Protein AF-A0A970XP21-F1 (afdb_monomer_lite)

pLDDT: mean 94.21, std 6.92, range [54.22, 98.44]

Secondary structure (DSSP, 8-state):
-----EEEEEEEEEEEEE-HHHHHHHHHHHHHHTT--GGGHHHHHHH----EEEEEEEEEEEEEE---

Foldseek 3Di:
DDDDWDKDKDFDFDKDWQDDVRQLVQQLVVCVVVVHDSVCSVVVNVVVPDIDIDGDGPDMDIDGDDDD

Radius of gyration: 16.85 Å; chains: 1; bounding box: 39×22×45 Å

Sequence (68 aa):
MITAEYESVIGFGLAEIAEGEEMIHGLRLLLSHANYSESAAKACAAAGMTRVYKATLQSVTGKRRIVH

Structure (mmCIF, N/CA/C/O backbone):
data_AF-A0A970XP21-F1
#
_entry.id   AF-A0A970XP21-F1
#
loop_
_atom_site.group_PDB
_atom_site.id
_atom_site.type_symbol
_atom_site.label_atom_id
_atom_site.label_alt_id
_atom_site.label_comp_id
_atom_site.label_asym_id
_atom_site.label_entity_id
_atom_site.label_seq_id
_atom_site.pdbx_PDB_ins_code
_atom_site.Cartn_x
_atom_site.Cartn_y
_atom_site.Cartn_z
_atom_site.occupancy
_atom_site.B_iso_or_equiv
_atom_site.auth_seq_id
_atom_site.auth_comp_id
_atom_site.auth_asym_id
_atom_site.auth_atom_id
_atom_site.pdbx_PDB_model_num
ATOM 1 N N . MET A 1 1 ? 22.564 9.075 -26.991 1.00 54.22 1 MET A N 1
ATOM 2 C CA . MET A 1 1 ? 21.370 9.128 -26.118 1.00 54.22 1 MET A CA 1
ATOM 3 C C . MET A 1 1 ? 21.741 8.456 -24.806 1.00 54.22 1 MET A C 1
ATOM 5 O O . MET A 1 1 ? 22.105 7.290 -24.844 1.00 54.22 1 MET A O 1
ATOM 9 N N . ILE A 1 2 ? 21.737 9.183 -23.686 1.00 75.75 2 ILE A N 1
ATOM 10 C CA . ILE A 1 2 ? 21.997 8.608 -22.357 1.00 75.75 2 ILE A CA 1
ATOM 11 C C . ILE A 1 2 ? 20.632 8.290 -21.748 1.00 75.75 2 ILE A C 1
ATOM 13 O O . ILE A 1 2 ? 19.803 9.184 -21.601 1.00 75.75 2 ILE A O 1
ATOM 17 N N . THR A 1 3 ? 20.368 7.019 -21.463 1.00 86.31 3 THR A N 1
ATOM 18 C CA . THR A 1 3 ? 19.144 6.566 -20.788 1.00 86.31 3 THR A CA 1
ATOM 19 C C . THR A 1 3 ? 19.484 6.088 -19.378 1.00 86.31 3 THR A C 1
ATOM 21 O O . THR A 1 3 ? 20.584 5.581 -19.150 1.00 86.31 3 THR A O 1
ATOM 24 N N . ALA A 1 4 ? 18.551 6.247 -18.435 1.00 91.88 4 ALA A N 1
ATOM 25 C CA . ALA A 1 4 ? 18.753 5.899 -17.029 1.00 91.88 4 ALA A CA 1
ATOM 26 C C . ALA A 1 4 ? 18.758 4.382 -16.787 1.00 91.88 4 ALA A C 1
ATOM 28 O O . ALA A 1 4 ? 18.097 3.614 -17.501 1.00 91.88 4 ALA A O 1
ATOM 29 N N . GLU A 1 5 ? 19.500 3.961 -15.770 1.00 94.62 5 GLU A N 1
ATOM 30 C CA . GLU A 1 5 ? 19.334 2.648 -15.156 1.00 94.62 5 GLU A CA 1
ATOM 31 C C . GLU A 1 5 ? 18.086 2.654 -14.282 1.00 94.62 5 GLU A C 1
ATOM 33 O O . GLU A 1 5 ? 17.768 3.661 -13.647 1.00 94.62 5 GLU A O 1
ATOM 38 N N . TYR A 1 6 ? 17.348 1.552 -14.287 1.00 94.06 6 TYR A N 1
ATOM 39 C CA . TYR A 1 6 ? 16.153 1.430 -13.468 1.00 94.06 6 TYR A CA 1
ATOM 40 C C . TYR A 1 6 ? 15.805 -0.027 -13.205 1.00 94.06 6 TYR A C 1
ATOM 42 O O . TYR A 1 6 ? 16.085 -0.929 -13.999 1.00 94.06 6 TYR A O 1
ATOM 50 N N . GLU A 1 7 ? 15.085 -0.217 -12.113 1.00 96.75 7 GLU A N 1
ATOM 51 C CA . GLU A 1 7 ? 14.324 -1.414 -11.816 1.00 96.75 7 GLU A CA 1
ATOM 52 C C . GLU A 1 7 ? 12.923 -0.959 -11.413 1.00 96.75 7 GLU A C 1
ATOM 54 O O . GLU A 1 7 ? 12.767 -0.058 -10.590 1.00 96.75 7 GLU A O 1
ATOM 59 N N . SER A 1 8 ? 11.901 -1.494 -12.073 1.00 96.62 8 SER A N 1
ATOM 60 C CA . SER A 1 8 ? 10.516 -1.074 -11.883 1.00 96.62 8 SER A CA 1
ATOM 61 C C . SER A 1 8 ? 9.596 -2.281 -11.866 1.00 96.62 8 SER A C 1
ATOM 63 O O . SER A 1 8 ? 9.776 -3.225 -12.639 1.00 96.62 8 SER A O 1
ATOM 65 N N . VAL A 1 9 ? 8.600 -2.219 -10.987 1.00 97.94 9 VAL A N 1
ATOM 66 C CA . VAL A 1 9 ? 7.561 -3.227 -10.810 1.00 97.94 9 VAL A CA 1
ATOM 67 C C . VAL A 1 9 ? 6.207 -2.522 -10.821 1.00 97.94 9 VAL A C 1
ATOM 69 O O . VAL A 1 9 ? 6.042 -1.489 -10.175 1.00 97.94 9 VAL A O 1
ATOM 72 N N . ILE A 1 10 ? 5.244 -3.076 -11.556 1.00 98.06 10 ILE A N 1
ATOM 73 C CA . ILE A 1 10 ? 3.863 -2.589 -11.633 1.00 98.06 10 ILE A CA 1
ATOM 74 C C . ILE A 1 10 ? 2.938 -3.728 -11.207 1.00 98.06 10 ILE A C 1
ATOM 76 O O . ILE A 1 10 ? 2.930 -4.789 -11.828 1.00 98.06 10 ILE A O 1
ATOM 80 N N . GLY A 1 11 ? 2.161 -3.508 -10.148 1.00 97.81 11 GLY A N 1
ATOM 81 C CA . GLY A 1 11 ? 1.120 -4.431 -9.696 1.00 97.81 11 GLY A CA 1
ATOM 82 C C . GLY A 1 11 ? -0.264 -4.002 -10.182 1.00 97.81 11 GLY A C 1
ATOM 83 O O . GLY A 1 11 ? -0.592 -2.818 -10.137 1.00 97.81 11 GLY A O 1
ATOM 84 N N . PHE A 1 12 ? -1.084 -4.963 -10.605 1.00 98.44 12 PHE A N 1
ATOM 85 C CA . PHE A 1 12 ? -2.483 -4.759 -10.987 1.00 98.44 12 PHE A CA 1
ATOM 86 C C . PHE A 1 12 ? -3.389 -5.526 -10.032 1.00 98.44 12 PHE A C 1
ATOM 88 O O . PHE A 1 12 ? -3.115 -6.682 -9.705 1.00 98.44 12 PHE A O 1
ATOM 95 N N . GLY A 1 13 ? -4.478 -4.904 -9.593 1.00 97.94 13 GLY A N 1
ATOM 96 C CA . GLY A 1 13 ? -5.414 -5.534 -8.674 1.00 97.94 13 GLY A CA 1
ATOM 97 C C . GLY A 1 13 ? -6.420 -4.551 -8.096 1.00 97.94 13 GLY A C 1
ATOM 98 O O . GLY A 1 13 ? -6.693 -3.509 -8.692 1.00 97.94 13 GLY A O 1
ATOM 99 N N . LEU A 1 14 ? -6.968 -4.897 -6.933 1.00 98.31 14 LEU A N 1
ATOM 100 C CA . LEU A 1 14 ? -7.991 -4.111 -6.246 1.00 98.31 14 LEU A CA 1
ATOM 101 C C . LEU A 1 14 ? -7.404 -3.412 -5.023 1.00 98.31 14 LEU A C 1
ATOM 103 O O . LEU A 1 14 ? -6.564 -3.976 -4.321 1.00 98.31 14 LEU A O 1
ATOM 107 N N . ALA A 1 15 ? -7.872 -2.192 -4.775 1.00 97.75 15 ALA A N 1
ATOM 108 C CA . ALA A 1 15 ? -7.567 -1.429 -3.576 1.00 97.75 15 ALA A CA 1
ATOM 109 C C . ALA A 1 15 ? -8.862 -1.173 -2.808 1.00 97.75 15 ALA A C 1
ATOM 111 O O . ALA A 1 15 ? -9.816 -0.616 -3.351 1.00 97.75 15 ALA A O 1
ATOM 112 N N . GLU A 1 16 ? -8.879 -1.563 -1.542 1.00 98.00 16 GLU A N 1
ATOM 113 C CA . GLU A 1 16 ? -10.050 -1.468 -0.672 1.00 98.00 16 GLU A CA 1
ATOM 114 C C . GLU A 1 16 ? -9.679 -0.707 0.598 1.00 98.00 16 GLU A C 1
ATOM 116 O O . GLU A 1 16 ? -8.522 -0.737 1.027 1.00 98.00 16 GLU A O 1
ATOM 121 N N . ILE A 1 17 ? -10.641 0.000 1.193 1.00 97.88 17 ILE A N 1
ATOM 122 C CA . ILE A 1 17 ? -10.416 0.696 2.463 1.00 97.88 17 ILE A CA 1
ATOM 123 C C . ILE A 1 17 ? -10.214 -0.362 3.550 1.00 97.88 17 ILE A C 1
ATOM 125 O O . ILE A 1 17 ? -11.054 -1.238 3.730 1.00 97.88 17 ILE A O 1
ATOM 129 N N . ALA A 1 18 ? -9.096 -0.272 4.266 1.00 97.69 18 ALA A N 1
ATOM 130 C CA . ALA A 1 18 ? -8.842 -1.089 5.441 1.00 97.69 18 ALA A CA 1
ATOM 131 C C . ALA A 1 18 ? -9.485 -0.425 6.664 1.00 97.69 18 ALA A C 1
ATOM 133 O O . ALA A 1 18 ? -9.271 0.764 6.914 1.00 97.69 18 ALA A O 1
ATOM 134 N N . GLU A 1 19 ? -10.237 -1.200 7.442 1.00 95.56 19 GLU A N 1
ATOM 135 C CA . GLU A 1 19 ? -10.950 -0.731 8.634 1.00 95.56 19 GLU A CA 1
ATOM 136 C C . GLU A 1 19 ? -10.545 -1.529 9.880 1.00 95.56 19 GLU A C 1
ATOM 138 O O . GLU A 1 19 ? -10.002 -2.633 9.790 1.00 95.56 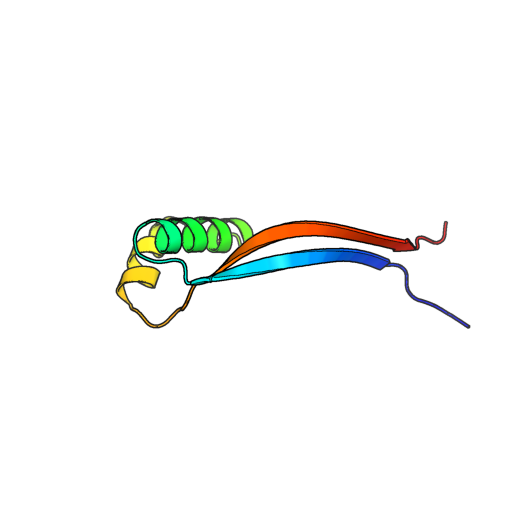19 GLU A O 1
ATOM 143 N N . GLY A 1 20 ? -10.786 -0.953 11.061 1.00 95.19 20 GLY A N 1
ATOM 144 C CA . GLY A 1 20 ? -10.544 -1.607 12.348 1.00 95.19 20 GLY A CA 1
ATOM 145 C C . GLY A 1 20 ? -9.127 -2.175 12.482 1.00 95.19 20 GLY A C 1
ATOM 146 O O . GLY A 1 20 ? -8.133 -1.462 12.334 1.00 95.19 20 GLY A O 1
ATOM 147 N N . GLU A 1 21 ? -9.030 -3.475 12.756 1.00 96.25 21 GLU A N 1
ATOM 148 C CA . GLU A 1 21 ? -7.743 -4.158 12.926 1.00 96.25 21 GLU A CA 1
ATOM 149 C C . GLU A 1 21 ? -6.916 -4.228 11.632 1.00 96.25 21 GLU A C 1
ATOM 151 O O . GLU A 1 21 ? -5.688 -4.156 11.704 1.00 96.25 21 GLU A O 1
ATOM 156 N N . GLU A 1 22 ? -7.540 -4.288 10.445 1.00 96.69 22 GLU A N 1
ATOM 157 C CA . GLU A 1 22 ? -6.792 -4.257 9.177 1.00 96.69 22 GLU A CA 1
ATOM 158 C C . GLU A 1 22 ? -6.102 -2.901 8.975 1.00 96.69 22 GLU A C 1
ATOM 160 O O . GLU A 1 22 ? -4.953 -2.845 8.532 1.00 96.69 22 GLU A O 1
ATOM 165 N N . MET A 1 23 ? -6.762 -1.806 9.367 1.00 97.31 23 MET A N 1
ATOM 166 C CA . MET A 1 23 ? -6.172 -0.466 9.344 1.00 97.31 23 MET A CA 1
ATOM 167 C C . MET A 1 23 ? -4.956 -0.375 10.275 1.00 97.31 23 MET A C 1
ATOM 169 O O . MET A 1 23 ? -3.900 0.118 9.874 1.00 97.31 23 MET A O 1
ATOM 173 N N . ILE A 1 24 ? -5.090 -0.862 11.515 1.00 97.25 24 ILE A N 1
ATOM 174 C CA . ILE A 1 24 ? -4.007 -0.846 12.512 1.00 97.25 24 ILE A CA 1
ATOM 175 C C . ILE A 1 24 ? -2.832 -1.701 12.032 1.00 97.25 24 ILE A C 1
ATOM 177 O O . ILE A 1 24 ? -1.676 -1.294 12.166 1.00 97.25 24 ILE A O 1
ATOM 181 N N . HIS A 1 25 ? -3.116 -2.868 11.454 1.00 97.06 25 HIS A N 1
ATOM 182 C CA . HIS A 1 25 ? -2.102 -3.731 10.863 1.00 97.06 25 HIS A CA 1
ATOM 183 C C . HIS A 1 25 ? -1.362 -3.032 9.713 1.00 97.06 25 HIS A C 1
ATOM 185 O O . HIS A 1 25 ? -0.132 -2.998 9.718 1.00 97.06 25 HIS A O 1
ATOM 191 N N . GLY A 1 26 ? -2.086 -2.403 8.783 1.00 96.94 26 GLY A N 1
ATOM 192 C CA . GLY A 1 26 ? -1.487 -1.647 7.681 1.00 96.94 26 GLY A CA 1
ATOM 193 C C . GLY A 1 26 ? -0.610 -0.488 8.164 1.00 96.94 26 GLY A C 1
ATOM 194 O O . GLY A 1 26 ? 0.521 -0.338 7.704 1.00 96.94 26 GLY A O 1
ATOM 195 N N . LEU A 1 27 ? -1.075 0.288 9.150 1.00 97.12 27 LEU A N 1
ATOM 196 C CA . LEU A 1 27 ? -0.279 1.361 9.760 1.00 97.12 27 LEU A CA 1
ATOM 197 C C . LEU A 1 27 ? 0.991 0.831 10.419 1.00 97.12 27 LEU A C 1
ATOM 199 O O . LEU A 1 27 ? 2.045 1.445 10.282 1.00 97.12 27 LEU A O 1
ATOM 203 N N . ARG A 1 28 ? 0.915 -0.312 11.106 1.00 97.50 28 ARG A N 1
ATOM 204 C CA . ARG A 1 28 ? 2.088 -0.949 11.709 1.00 97.50 28 ARG A CA 1
ATOM 205 C C . ARG A 1 28 ? 3.140 -1.279 10.654 1.00 97.50 28 ARG A C 1
ATOM 207 O O . ARG A 1 28 ? 4.295 -0.908 10.830 1.00 97.50 28 ARG A O 1
ATOM 214 N N . LEU A 1 29 ? 2.733 -1.914 9.553 1.00 97.00 29 LEU A N 1
ATOM 215 C CA . LEU A 1 29 ? 3.636 -2.260 8.452 1.00 97.00 29 LEU A CA 1
ATOM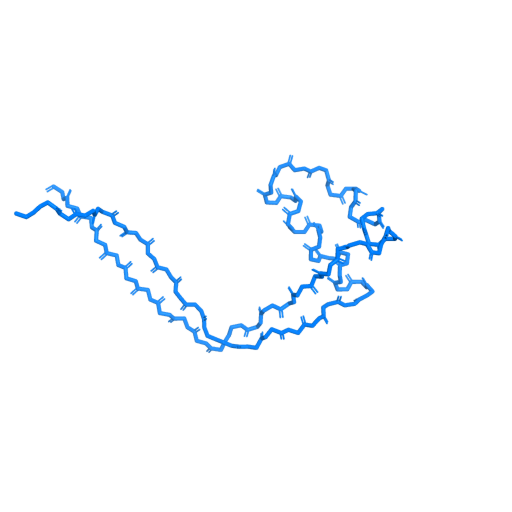 216 C C . LEU A 1 29 ? 4.281 -1.015 7.827 1.00 97.00 29 LEU A C 1
ATOM 218 O O . LEU A 1 29 ? 5.492 -0.994 7.619 1.00 97.00 29 LEU A O 1
ATOM 222 N N . LEU A 1 30 ? 3.491 0.032 7.570 1.00 96.06 30 LEU A N 1
ATOM 223 C CA . LEU A 1 30 ? 3.982 1.283 6.984 1.00 96.06 30 LEU A CA 1
ATOM 224 C C . LEU A 1 30 ? 4.964 2.014 7.911 1.00 96.06 30 LEU A C 1
ATOM 226 O O . LEU A 1 30 ? 6.008 2.474 7.455 1.00 96.06 30 LEU A O 1
ATOM 230 N N . LEU A 1 31 ? 4.657 2.096 9.210 1.00 96.00 31 LEU A N 1
ATOM 231 C CA . LEU A 1 31 ? 5.540 2.714 10.203 1.00 96.00 31 LEU A CA 1
ATOM 232 C C . LEU A 1 31 ? 6.848 1.932 10.342 1.00 96.00 31 LEU A C 1
ATOM 234 O O . LEU A 1 31 ? 7.914 2.539 10.310 1.00 96.00 31 LEU A O 1
ATOM 238 N N . SER A 1 32 ? 6.768 0.602 10.423 1.00 96.31 32 SER A N 1
ATOM 239 C CA . SER A 1 32 ? 7.935 -0.284 10.498 1.00 96.31 32 SER A 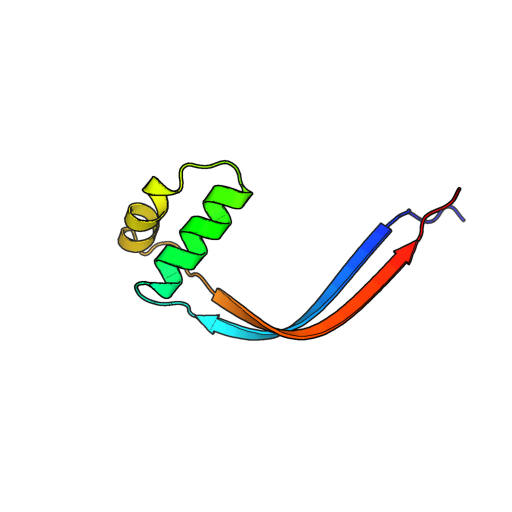CA 1
ATOM 240 C C . SER A 1 32 ? 8.844 -0.114 9.276 1.00 96.31 32 SER A C 1
ATOM 242 O O . SER A 1 32 ? 10.041 0.125 9.417 1.00 96.31 32 SER A O 1
ATOM 244 N N . HIS A 1 33 ? 8.264 -0.106 8.068 1.00 96.75 33 HIS A N 1
ATOM 245 C CA . HIS A 1 33 ? 8.991 0.135 6.817 1.00 96.75 33 HIS A CA 1
ATOM 246 C C . HIS A 1 33 ? 9.711 1.493 6.794 1.00 96.75 33 HIS A C 1
ATOM 248 O O . HIS A 1 33 ? 10.809 1.611 6.254 1.00 96.75 33 HIS A O 1
ATOM 254 N N . ALA A 1 34 ? 9.106 2.512 7.403 1.00 95.44 34 ALA A N 1
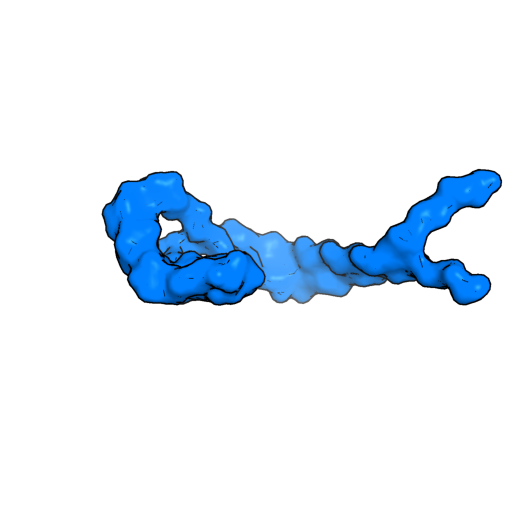ATOM 255 C CA . ALA A 1 34 ? 9.664 3.854 7.502 1.00 95.44 34 ALA A CA 1
ATOM 256 C C . ALA A 1 34 ? 10.593 4.056 8.721 1.00 95.44 34 ALA A C 1
ATOM 258 O O . ALA A 1 34 ? 11.023 5.180 8.968 1.00 95.44 34 ALA A O 1
ATOM 259 N N . ASN A 1 35 ? 10.924 2.996 9.471 1.00 95.44 35 ASN A N 1
ATOM 260 C CA . ASN A 1 35 ? 11.718 3.034 10.708 1.00 95.44 35 ASN A CA 1
ATOM 261 C C . ASN A 1 35 ? 11.104 3.890 11.837 1.00 95.44 35 ASN A C 1
ATOM 263 O O . ASN A 1 35 ? 11.819 4.461 12.662 1.00 95.44 35 ASN A O 1
ATOM 267 N N . TYR A 1 36 ? 9.773 3.966 11.900 1.00 94.12 36 TYR A N 1
ATOM 268 C CA . TYR A 1 36 ? 9.026 4.576 13.001 1.00 94.12 36 TYR A CA 1
ATOM 269 C C . TYR A 1 36 ? 8.500 3.524 13.982 1.00 94.12 36 TYR A C 1
ATOM 271 O O . TYR A 1 36 ? 8.330 2.351 13.655 1.00 94.12 36 TYR A O 1
ATOM 279 N N . SER A 1 37 ? 8.193 3.960 15.208 1.00 91.88 37 SER A N 1
ATOM 280 C CA . SER A 1 37 ? 7.645 3.067 16.229 1.00 91.88 37 SER A CA 1
ATOM 281 C C . SER A 1 37 ? 6.263 2.541 15.838 1.00 91.88 37 SER A C 1
ATOM 283 O O . SER A 1 37 ? 5.287 3.287 15.763 1.00 91.88 37 SER A O 1
ATOM 285 N N . GLU A 1 38 ? 6.163 1.222 15.712 1.00 91.38 38 GLU A N 1
ATOM 286 C CA . GLU A 1 38 ? 4.915 0.482 15.499 1.00 91.38 38 GLU A CA 1
ATOM 287 C C . GLU A 1 38 ? 3.849 0.735 16.578 1.00 91.38 38 GLU A C 1
ATOM 289 O O . GLU A 1 38 ? 2.650 0.576 16.332 1.00 91.38 38 GLU A O 1
ATOM 294 N N . SER A 1 39 ? 4.273 1.161 17.774 1.00 89.56 39 SER A N 1
ATOM 295 C CA . SER A 1 39 ? 3.382 1.474 18.896 1.00 89.56 39 SER A CA 1
ATOM 296 C C . SER A 1 39 ? 2.433 2.645 18.600 1.00 89.56 39 SER A C 1
ATOM 298 O O . SER A 1 39 ? 1.333 2.698 19.154 1.00 89.56 39 SER A O 1
ATOM 300 N N . ALA A 1 40 ? 2.804 3.531 17.667 1.00 92.81 40 ALA A N 1
ATOM 301 C CA . ALA A 1 40 ? 1.990 4.672 17.261 1.00 92.81 40 ALA A CA 1
ATOM 302 C C . ALA A 1 40 ? 0.781 4.285 16.389 1.00 92.81 40 ALA A C 1
ATOM 304 O O . ALA A 1 40 ? -0.165 5.065 16.290 1.00 92.81 40 ALA A O 1
ATOM 305 N N . ALA A 1 41 ? 0.749 3.079 15.804 1.00 95.25 41 ALA A N 1
ATOM 306 C CA . ALA A 1 41 ? -0.297 2.668 14.862 1.00 95.25 41 ALA A CA 1
ATOM 307 C C . ALA A 1 41 ? -1.719 2.798 15.439 1.00 95.25 41 ALA A C 1
ATOM 309 O O . ALA A 1 41 ? -2.620 3.294 14.765 1.00 95.25 41 ALA A O 1
ATOM 310 N N . LYS A 1 42 ? -1.920 2.411 16.709 1.00 94.12 42 LYS A N 1
ATOM 311 C CA . LYS A 1 42 ? -3.227 2.537 17.379 1.00 94.12 42 LYS A CA 1
ATOM 312 C C . LYS A 1 42 ? -3.639 3.997 17.574 1.00 94.12 42 LYS A C 1
ATOM 314 O O . LYS A 1 42 ? -4.800 4.328 17.362 1.00 94.12 42 LYS A O 1
ATOM 319 N N . ALA A 1 43 ? -2.696 4.864 17.942 1.00 93.50 43 ALA A N 1
ATOM 320 C CA . ALA A 1 43 ? -2.957 6.293 18.094 1.00 93.50 43 ALA A CA 1
ATOM 321 C C . ALA A 1 43 ? -3.295 6.945 16.743 1.00 93.50 43 ALA A C 1
ATOM 323 O O . ALA A 1 43 ? -4.245 7.717 16.657 1.00 93.50 43 ALA A O 1
ATOM 324 N N . CYS A 1 44 ? -2.582 6.579 15.673 1.00 92.81 44 CYS A N 1
ATOM 325 C CA . CYS A 1 44 ? -2.872 7.041 14.314 1.00 92.81 44 CYS A CA 1
ATOM 326 C C . CYS A 1 44 ? -4.259 6.596 13.829 1.00 92.81 44 CYS A C 1
ATOM 328 O O . CYS A 1 44 ? -4.983 7.401 13.247 1.00 92.81 44 CYS A O 1
ATOM 330 N N . ALA A 1 45 ? -4.646 5.344 14.09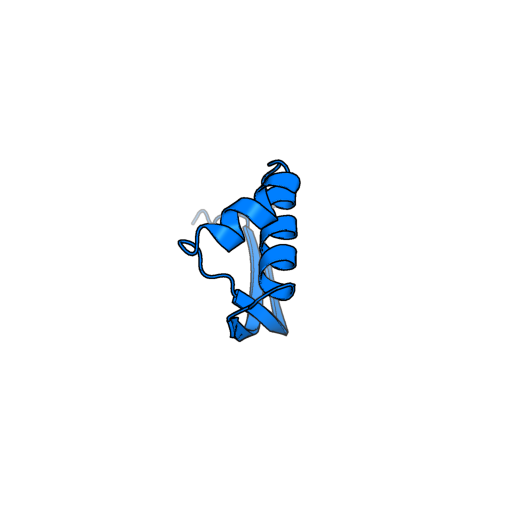6 1.00 94.06 45 ALA A N 1
ATOM 331 C CA . ALA A 1 45 ? -5.981 4.847 13.770 1.00 94.06 45 ALA A CA 1
ATOM 332 C C . ALA A 1 45 ? -7.071 5.599 14.548 1.00 94.06 45 ALA A C 1
ATOM 334 O O . ALA A 1 45 ? -8.036 6.074 13.955 1.00 94.06 45 ALA A O 1
ATOM 335 N N . ALA A 1 46 ? -6.878 5.783 15.858 1.00 94.00 46 ALA A N 1
ATOM 336 C CA . ALA A 1 46 ? -7.818 6.500 16.717 1.00 94.00 46 ALA A CA 1
ATOM 337 C C . ALA A 1 46 ? -7.975 7.984 16.343 1.00 94.00 46 ALA A C 1
ATOM 339 O O . ALA A 1 46 ? -9.050 8.548 16.524 1.00 94.00 46 ALA A O 1
ATOM 340 N N . ALA A 1 47 ? -6.930 8.614 15.797 1.00 94.38 47 ALA A N 1
ATOM 341 C CA . ALA A 1 47 ? -6.990 10.002 15.351 1.00 94.38 47 ALA A CA 1
ATOM 342 C C . ALA A 1 47 ? -7.923 10.215 14.144 1.00 94.38 47 ALA A C 1
ATOM 344 O O . ALA A 1 47 ? -8.338 11.343 13.895 1.00 94.38 47 ALA A O 1
ATOM 345 N N . GLY A 1 48 ? -8.229 9.167 13.366 1.00 91.56 48 GLY A N 1
ATOM 346 C CA . GLY A 1 48 ? -9.201 9.229 12.267 1.00 91.56 48 GLY A CA 1
ATOM 347 C C . GLY A 1 48 ? -8.821 10.140 11.089 1.00 91.56 48 GLY A C 1
ATOM 348 O O . GLY A 1 48 ? -9.642 10.366 10.206 1.00 91.56 48 GLY A O 1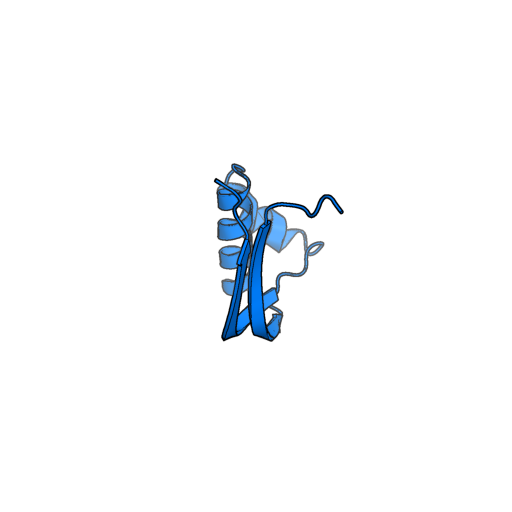
ATOM 349 N N . MET A 1 49 ? -7.590 10.664 11.047 1.00 93.88 49 MET A N 1
ATOM 350 C CA . MET A 1 49 ? -7.125 11.586 9.996 1.00 93.88 49 MET A CA 1
ATOM 351 C C . MET A 1 49 ? -6.528 10.873 8.775 1.00 93.88 49 MET A C 1
ATOM 353 O O . MET A 1 49 ? -6.353 11.484 7.725 1.00 93.88 49 MET A O 1
ATOM 357 N N . THR A 1 50 ? -6.163 9.596 8.914 1.00 92.94 50 THR A N 1
ATOM 358 C CA . THR A 1 50 ? -5.493 8.815 7.864 1.00 92.94 50 THR A CA 1
ATOM 359 C C . THR A 1 50 ? -6.426 7.732 7.353 1.00 92.94 50 THR A C 1
ATOM 361 O O . THR A 1 50 ? -7.003 6.999 8.150 1.00 92.94 50 THR A O 1
ATOM 364 N N . ARG A 1 51 ? -6.544 7.591 6.031 1.00 95.62 51 ARG A N 1
ATOM 365 C CA . ARG A 1 51 ? -7.235 6.460 5.405 1.00 95.62 51 ARG A CA 1
ATOM 366 C C . ARG A 1 51 ? -6.203 5.462 4.894 1.00 95.62 51 ARG A C 1
ATOM 368 O O . ARG A 1 51 ? -5.278 5.844 4.182 1.00 95.62 51 ARG A O 1
ATOM 375 N N . VAL A 1 52 ? -6.365 4.197 5.265 1.00 96.81 52 VAL A N 1
ATOM 376 C CA . VAL A 1 52 ? -5.461 3.107 4.880 1.00 96.81 52 VAL A CA 1
ATOM 377 C C . VAL A 1 52 ? -6.156 2.254 3.834 1.00 96.81 52 VAL A C 1
ATOM 379 O O . VAL A 1 52 ? -7.346 1.973 3.962 1.00 96.81 52 VAL A O 1
ATOM 382 N N . TYR A 1 53 ? -5.416 1.847 2.807 1.00 98.00 53 TYR A N 1
ATOM 383 C CA . TYR A 1 53 ? -5.916 0.959 1.765 1.00 98.00 53 TYR A CA 1
ATOM 384 C C . TYR A 1 53 ? -5.115 -0.339 1.751 1.00 98.00 53 TYR A C 1
ATOM 386 O O . TYR A 1 53 ? -3.888 -0.318 1.855 1.00 98.00 53 TYR A O 1
ATOM 394 N N . LYS A 1 54 ? -5.813 -1.461 1.581 1.00 97.69 54 LYS A N 1
ATOM 395 C CA . LYS A 1 54 ? -5.223 -2.770 1.306 1.00 97.69 54 LYS A CA 1
ATOM 396 C C . LYS A 1 54 ? -5.260 -2.997 -0.201 1.00 97.69 54 LYS A C 1
ATOM 398 O O . LYS A 1 54 ? -6.338 -3.034 -0.790 1.00 97.69 54 LYS A O 1
ATOM 403 N N . ALA A 1 55 ? -4.088 -3.127 -0.816 1.00 97.12 55 ALA A N 1
ATOM 404 C CA . ALA A 1 55 ? -3.965 -3.470 -2.228 1.00 97.12 55 ALA A CA 1
ATOM 405 C C . ALA A 1 55 ? -3.725 -4.978 -2.381 1.00 97.12 55 ALA A C 1
ATOM 407 O O . ALA A 1 55 ? -2.697 -5.493 -1.941 1.00 97.12 55 ALA A O 1
ATOM 408 N N . THR A 1 56 ? -4.657 -5.677 -3.026 1.00 97.88 56 THR A N 1
ATOM 409 C CA . THR A 1 56 ? -4.524 -7.099 -3.361 1.00 97.88 56 THR A CA 1
ATOM 410 C C . THR A 1 56 ? -4.105 -7.223 -4.818 1.00 97.88 56 THR A C 1
ATOM 412 O O . THR A 1 56 ? -4.886 -6.902 -5.716 1.00 97.88 56 THR A O 1
ATOM 415 N N . LEU A 1 57 ? -2.872 -7.675 -5.063 1.00 98.25 57 LEU A N 1
ATOM 416 C CA . LEU A 1 57 ? -2.323 -7.805 -6.414 1.00 98.25 57 LEU A CA 1
ATOM 417 C C . LEU A 1 57 ? -2.772 -9.121 -7.057 1.00 98.25 57 LEU A C 1
ATOM 419 O O . LEU A 1 57 ? -2.552 -10.198 -6.511 1.00 98.25 57 LEU A O 1
ATOM 423 N N . GLN A 1 58 ? -3.378 -9.028 -8.236 1.00 98.38 58 GLN A N 1
ATOM 424 C CA . GLN A 1 58 ? -3.776 -10.166 -9.067 1.00 98.38 58 GLN A CA 1
ATOM 425 C C . GLN A 1 58 ? -2.687 -10.535 -10.075 1.00 98.38 58 GLN A C 1
ATOM 427 O O . GLN A 1 58 ? -2.539 -11.697 -10.446 1.00 98.38 58 GLN A O 1
ATOM 432 N N . SER A 1 59 ? -1.922 -9.543 -10.530 1.00 98.31 59 SER A N 1
ATOM 433 C CA . SER A 1 59 ? -0.777 -9.746 -11.408 1.00 98.31 59 SER A CA 1
ATOM 434 C C . SER A 1 59 ? 0.284 -8.675 -11.181 1.00 98.31 59 SER A C 1
ATOM 436 O O . SER A 1 59 ? 0.015 -7.602 -10.637 1.00 98.31 59 SER A O 1
ATOM 438 N N . VAL A 1 60 ? 1.514 -8.988 -11.583 1.00 98.12 60 VAL A N 1
ATOM 439 C CA . VAL A 1 60 ? 2.673 -8.106 -11.451 1.00 98.12 60 VAL A CA 1
ATOM 440 C C . VAL A 1 60 ? 3.498 -8.186 -12.729 1.00 98.12 60 VAL A C 1
ATOM 442 O O . VAL A 1 60 ? 3.735 -9.275 -13.250 1.00 98.12 60 VAL A O 1
ATOM 445 N N . THR A 1 61 ? 3.950 -7.041 -13.233 1.00 98.31 61 THR A N 1
ATOM 446 C CA . THR A 1 61 ? 4.931 -6.950 -14.320 1.00 98.31 61 THR A CA 1
ATOM 447 C C . THR A 1 61 ? 6.178 -6.221 -13.835 1.00 98.31 61 THR A C 1
ATOM 449 O O . THR A 1 61 ? 6.117 -5.410 -12.912 1.00 98.31 61 THR A O 1
ATOM 452 N N . GLY A 1 62 ? 7.329 -6.520 -14.437 1.00 97.56 62 GLY A N 1
ATOM 453 C CA . GLY A 1 62 ? 8.608 -5.926 -14.057 1.00 97.56 62 GLY A CA 1
ATOM 454 C C . GLY A 1 62 ? 9.454 -5.570 -15.272 1.00 97.56 62 GLY A C 1
ATOM 455 O O . GLY A 1 62 ? 9.425 -6.265 -16.289 1.00 97.56 62 GLY A O 1
ATOM 456 N N . LYS A 1 63 ? 10.215 -4.481 -15.170 1.00 96.75 63 LYS A N 1
ATOM 457 C CA . LYS A 1 63 ? 11.163 -4.036 -16.193 1.00 96.75 63 LYS A CA 1
ATOM 458 C C . LYS A 1 63 ? 12.450 -3.582 -15.521 1.00 96.75 63 LYS A C 1
ATOM 460 O O . LYS A 1 63 ? 12.420 -2.801 -14.573 1.00 96.75 63 LYS A O 1
ATOM 465 N N . ARG A 1 64 ? 13.583 -4.048 -16.038 1.00 96.06 64 ARG A N 1
ATOM 466 C CA . ARG A 1 64 ? 14.911 -3.745 -15.503 1.00 96.06 64 ARG A CA 1
ATOM 467 C C . ARG A 1 64 ? 15.845 -3.340 -16.630 1.00 96.06 64 ARG A C 1
ATOM 469 O O . ARG A 1 64 ? 15.799 -3.918 -17.716 1.00 96.06 64 ARG A O 1
ATOM 476 N N . ARG A 1 65 ? 16.699 -2.359 -16.364 1.00 93.12 65 ARG A N 1
ATOM 477 C CA . ARG A 1 65 ? 17.812 -1.970 -17.224 1.00 93.12 65 ARG A CA 1
ATOM 478 C C . ARG A 1 65 ? 18.997 -1.580 -16.354 1.00 93.12 65 ARG A C 1
ATOM 480 O O . ARG A 1 65 ? 18.916 -0.601 -15.621 1.00 93.12 65 ARG A O 1
ATOM 487 N N . ILE A 1 66 ? 20.085 -2.322 -16.506 1.00 90.50 66 ILE A N 1
ATOM 488 C CA . ILE A 1 66 ? 21.385 -2.066 -15.881 1.00 90.50 66 ILE A CA 1
ATOM 489 C C . ILE A 1 66 ? 22.421 -2.109 -17.001 1.00 90.50 66 ILE A C 1
ATOM 491 O O . ILE A 1 66 ? 22.303 -2.943 -17.902 1.00 90.50 66 ILE A O 1
ATOM 495 N N . VAL A 1 67 ? 23.376 -1.186 -16.989 1.00 82.50 67 VAL A N 1
ATOM 496 C CA . VAL A 1 67 ? 24.451 -1.095 -17.975 1.00 82.50 67 VAL A CA 1
ATOM 497 C C . VAL A 1 67 ? 25.761 -1.385 -17.243 1.00 82.50 67 VAL A C 1
ATOM 499 O O . VAL A 1 67 ? 26.189 -0.606 -16.402 1.00 82.50 67 VAL A O 1
ATOM 502 N N . HIS A 1 68 ? 26.357 -2.543 -17.532 1.00 69.00 68 HIS A N 1
ATOM 503 C CA . HIS A 1 68 ? 27.654 -2.960 -16.991 1.00 69.00 68 HIS A CA 1
ATOM 504 C C . HIS A 1 68 ? 28.823 -2.317 -17.738 1.00 69.00 68 HIS A C 1
ATOM 506 O O . HIS A 1 68 ? 28.693 -2.131 -18.972 1.00 69.00 68 HIS A O 1
#